Protein AF-A0A2N7TUF1-F1 (afdb_monomer_lite)

Sequence (129 aa):
MFGFEKRDKRKEKSETKQKRQRIFQDEEIVVNGVKYNSIREACDDYDIKPAVVYNRLSQNKKKPLNKQWTIETAITTPVMDRSVVVNGVKYRSANDAFKKIGKVSFTTYQGRRELGKRLEVCLGLEDDD

Secondary structure (DSSP, 8-state):
---------SS-SSSTTSTTSSSS----EEETTEEESSHHHHHHHTT--HHHHHHHHHGGGGS-GGGPPPHHHHHHS------EEETTEEESSHHHHHHHH--S-HHHHHHHHHTT--HHHHHTSS---

Foldseek 3Di:
DDDDDDDDDPPPDPPPVPVVPPDPPAPQDAAVNDTDSDLVRLCVVLVHDSVQLVVLQVCQVVDDPVPHDDSNNSSPPDDDQQWDADPNDIASHLVRCLVPQAPDDPVQLVVCVVVVHDSCVSSVVDDDD

Structure (mmCIF, N/CA/C/O backbone):
data_AF-A0A2N7TUF1-F1
#
_entry.id   AF-A0A2N7TUF1-F1
#
loop_
_atom_site.group_PDB
_atom_site.id
_atom_site.type_symbol
_atom_site.label_atom_id
_atom_site.label_alt_id
_atom_site.label_comp_id
_atom_site.label_asym_id
_atom_site.label_entity_id
_atom_site.label_seq_id
_atom_site.pdbx_PDB_ins_code
_atom_site.Cartn_x
_atom_site.Cartn_y
_atom_site.Cartn_z
_atom_site.occupancy
_atom_site.B_iso_or_equiv
_atom_site.auth_seq_id
_atom_site.auth_comp_id
_atom_site.auth_asym_id
_atom_site.auth_atom_id
_atom_site.pdbx_PDB_model_num
ATOM 1 N N . MET A 1 1 ? -13.880 -59.274 40.427 1.00 38.19 1 MET A N 1
ATOM 2 C CA . MET A 1 1 ? -13.498 -58.651 39.140 1.00 38.19 1 MET A CA 1
ATOM 3 C C . MET A 1 1 ? -14.263 -57.345 39.016 1.00 38.19 1 MET A C 1
ATOM 5 O O . MET A 1 1 ? -15.482 -57.381 38.944 1.00 38.19 1 MET A O 1
ATOM 9 N N . PHE A 1 2 ? -13.572 -56.209 39.120 1.00 36.66 2 PHE A N 1
ATOM 10 C CA . PHE A 1 2 ? -14.180 -54.876 39.135 1.00 36.66 2 PHE A CA 1
ATOM 11 C C . PHE A 1 2 ? -14.546 -54.433 37.711 1.00 36.66 2 PHE A C 1
ATOM 13 O O . PHE A 1 2 ? -13.664 -54.200 36.887 1.00 36.66 2 PHE A O 1
ATOM 20 N N . GLY A 1 3 ? -15.848 -54.335 37.431 1.00 37.41 3 GLY A N 1
ATOM 21 C CA . GLY A 1 3 ? -16.390 -53.743 36.210 1.00 37.41 3 GLY A CA 1
ATOM 22 C C . GLY A 1 3 ? -16.343 -52.218 36.289 1.00 37.41 3 GLY A C 1
ATOM 23 O O . GLY A 1 3 ? -16.964 -51.618 37.161 1.00 37.41 3 GLY A O 1
ATOM 24 N N . PHE A 1 4 ? -15.580 -51.590 35.395 1.00 39.69 4 PHE A N 1
ATOM 25 C CA . PHE A 1 4 ? -15.502 -50.135 35.283 1.00 39.69 4 PHE A CA 1
ATOM 26 C C . PHE A 1 4 ? -16.689 -49.606 34.468 1.00 39.69 4 PHE A C 1
ATOM 28 O O . PHE A 1 4 ? -16.676 -49.590 33.237 1.00 39.69 4 PHE A O 1
ATOM 35 N N . GLU A 1 5 ? -17.709 -49.153 35.187 1.00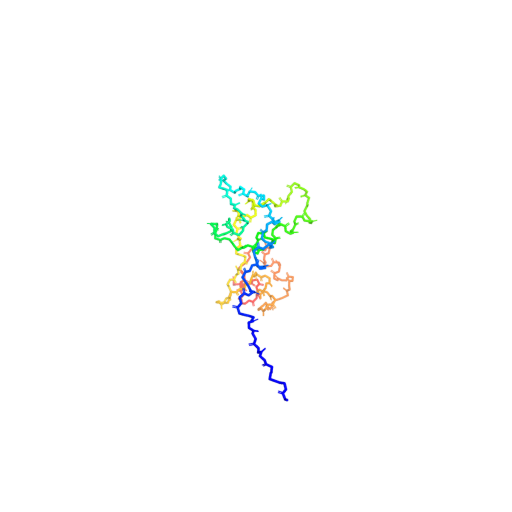 41.88 5 GLU A N 1
ATOM 36 C CA . GLU A 1 5 ? -18.807 -48.326 34.695 1.00 41.88 5 GLU A CA 1
ATOM 37 C C . GLU A 1 5 ? -18.257 -46.960 34.244 1.00 41.88 5 GLU A C 1
ATOM 39 O O . GLU A 1 5 ? -17.816 -46.148 35.059 1.00 41.88 5 GLU A O 1
ATOM 44 N N . LYS A 1 6 ? -18.230 -46.693 32.931 1.00 40.72 6 LYS A N 1
ATOM 45 C CA . LYS A 1 6 ? -17.881 -45.364 32.403 1.00 40.72 6 LYS A CA 1
ATOM 46 C C . LYS A 1 6 ? -19.148 -44.555 32.139 1.00 40.72 6 LYS A C 1
ATOM 48 O O . LYS A 1 6 ? -19.764 -44.688 31.086 1.00 40.72 6 LYS A O 1
ATOM 53 N N . ARG A 1 7 ? -19.489 -43.686 33.094 1.00 39.91 7 ARG A N 1
ATOM 54 C CA . ARG A 1 7 ? -20.425 -42.564 32.919 1.00 39.91 7 ARG A CA 1
ATOM 55 C C . ARG A 1 7 ? -19.772 -41.380 32.197 1.00 39.91 7 ARG A C 1
ATOM 57 O O . ARG A 1 7 ? -18.584 -41.107 32.364 1.00 39.91 7 ARG A O 1
ATOM 64 N N . ASP A 1 8 ? -20.614 -40.705 31.418 1.00 51.50 8 ASP A N 1
ATOM 65 C CA . ASP A 1 8 ? -20.707 -39.261 31.167 1.00 51.50 8 ASP A CA 1
ATOM 66 C C . ASP A 1 8 ? -19.446 -38.397 31.068 1.00 51.50 8 ASP A C 1
ATOM 68 O O . ASP A 1 8 ? -18.888 -38.013 32.087 1.00 51.50 8 ASP A O 1
ATOM 72 N N . LYS A 1 9 ? -19.132 -37.911 29.850 1.00 44.50 9 LYS A N 1
ATOM 73 C CA . LYS A 1 9 ? -18.484 -36.591 29.619 1.00 44.50 9 LYS A CA 1
ATOM 74 C C . LYS A 1 9 ? -18.894 -35.925 28.293 1.00 44.50 9 LYS A C 1
ATOM 76 O O . LYS A 1 9 ? -18.061 -35.377 27.572 1.00 44.50 9 LYS A O 1
ATOM 81 N N . ARG A 1 10 ? -20.180 -35.971 27.925 1.00 45.94 10 ARG A N 1
ATOM 82 C CA . ARG A 1 10 ? -20.679 -35.419 26.646 1.00 45.94 10 ARG A CA 1
ATOM 83 C C . ARG A 1 10 ? -21.533 -34.155 26.806 1.00 45.94 10 ARG A C 1
ATOM 85 O O . ARG A 1 10 ? -22.409 -33.939 25.988 1.00 45.94 10 ARG A O 1
ATOM 92 N N . LYS A 1 11 ? -21.314 -33.327 27.836 1.00 43.81 11 LYS A N 1
ATOM 93 C CA . LYS A 1 11 ? -22.094 -32.084 28.042 1.00 43.81 11 LYS A CA 1
ATOM 94 C C . LYS A 1 11 ? -21.323 -30.892 28.633 1.00 43.81 11 LYS A C 1
ATOM 96 O O . LYS A 1 11 ? -21.936 -29.903 28.994 1.00 43.81 11 LYS A O 1
ATOM 101 N N . GLU A 1 12 ? -19.991 -30.924 28.653 1.00 42.19 12 GLU A N 1
ATOM 102 C CA . GLU A 1 12 ? -19.170 -29.861 29.265 1.00 42.19 12 GLU A CA 1
ATOM 103 C C . GLU A 1 12 ? -18.182 -29.255 28.251 1.00 42.19 12 GLU A C 1
ATOM 105 O O . GLU A 1 12 ? -16.966 -29.302 28.411 1.00 42.19 12 GLU A O 1
ATOM 110 N N . LYS A 1 13 ? -18.691 -28.760 27.115 1.00 39.53 13 LYS A N 1
ATOM 111 C CA . LYS A 1 13 ? -17.869 -28.028 26.123 1.00 39.53 13 LYS A CA 1
ATOM 112 C C . LYS A 1 13 ? -18.479 -26.710 25.629 1.00 39.53 13 LYS A C 1
ATOM 114 O O . LYS A 1 13 ? -17.849 -26.036 24.818 1.00 39.53 13 LYS A O 1
ATOM 119 N N . SER A 1 14 ? -19.664 -26.312 26.097 1.00 45.88 14 SER A N 1
ATOM 120 C CA . SER A 1 14 ? -20.381 -25.139 25.563 1.00 45.88 14 SER A CA 1
ATOM 121 C C . SER A 1 14 ? -20.233 -23.850 26.380 1.00 45.88 14 SER A C 1
ATOM 123 O O . SER A 1 14 ? -20.379 -22.774 25.808 1.00 45.88 14 SER A O 1
ATOM 125 N N . GLU A 1 15 ? -19.897 -23.906 27.671 1.00 43.25 15 GLU A N 1
ATOM 126 C CA . GLU A 1 15 ? -19.952 -22.711 28.538 1.00 43.25 15 GLU A CA 1
ATOM 127 C C . GLU A 1 15 ? -18.624 -21.950 28.665 1.00 43.25 15 GLU A C 1
ATOM 129 O O . GLU A 1 15 ? -18.606 -20.732 28.848 1.00 43.25 15 GLU A O 1
ATOM 134 N N . THR A 1 16 ? -17.478 -22.604 28.469 1.00 41.28 16 THR A N 1
ATOM 135 C CA . THR A 1 16 ? -16.167 -21.952 28.657 1.00 41.28 16 THR A CA 1
ATOM 136 C C . THR A 1 16 ? -15.761 -21.034 27.497 1.00 41.28 16 THR A C 1
ATOM 138 O O . THR A 1 16 ? -14.792 -20.286 27.615 1.00 41.28 16 THR A O 1
ATOM 141 N N . LYS A 1 17 ? -16.493 -21.045 26.373 1.00 42.38 17 LYS A N 1
ATOM 142 C CA . LYS A 1 17 ? -16.160 -20.227 25.193 1.00 42.38 17 LYS A CA 1
ATOM 143 C C . LYS A 1 17 ? -16.738 -18.805 25.247 1.00 42.38 17 LYS A C 1
ATOM 145 O O . LYS A 1 17 ? -16.198 -17.919 24.594 1.00 42.38 17 LYS A O 1
ATOM 150 N N . GLN A 1 18 ? -17.775 -18.563 26.054 1.00 49.09 18 GLN A N 1
ATOM 151 C CA . GLN A 1 18 ? -18.452 -17.256 26.126 1.00 49.09 18 GLN A CA 1
ATOM 152 C C . GLN A 1 18 ? -17.755 -16.243 27.051 1.00 49.09 18 GLN A C 1
ATOM 154 O O . GLN A 1 18 ? -17.940 -15.038 26.903 1.00 49.09 18 GLN A O 1
ATOM 159 N N . LYS A 1 19 ? -16.902 -16.688 27.985 1.00 38.94 19 LYS A N 1
ATOM 160 C CA . LYS A 1 19 ? -16.370 -15.809 29.046 1.00 38.94 19 LYS A CA 1
ATOM 161 C C . LYS A 1 19 ? -15.126 -14.988 28.671 1.00 38.94 19 LYS A C 1
ATOM 163 O O . LYS A 1 19 ? -14.720 -14.129 29.444 1.00 38.94 19 LYS A O 1
ATOM 168 N N . ARG A 1 20 ? -14.537 -15.198 27.486 1.00 45.50 20 ARG A N 1
ATOM 169 C CA . ARG A 1 20 ? -13.406 -14.389 26.974 1.00 45.50 20 ARG A CA 1
ATOM 170 C C . ARG A 1 20 ? -13.823 -13.191 26.110 1.00 45.50 20 ARG A C 1
ATOM 172 O O . ARG A 1 20 ? -12.967 -12.388 25.766 1.00 45.50 20 ARG A O 1
ATOM 179 N N . GLN A 1 21 ? -15.106 -13.057 25.765 1.00 49.47 21 GLN A N 1
ATOM 180 C CA . GLN A 1 21 ? -15.579 -12.036 24.818 1.00 49.47 21 GLN A CA 1
ATOM 181 C C . GLN A 1 21 ? -15.872 -10.656 25.434 1.00 49.47 21 GLN A C 1
ATOM 183 O O . GLN A 1 21 ? -16.209 -9.743 24.697 1.00 49.47 21 GLN A O 1
ATOM 188 N N . ARG A 1 22 ? -15.743 -10.463 26.754 1.00 44.81 22 ARG A N 1
ATOM 189 C CA . ARG A 1 22 ? -16.263 -9.258 27.439 1.00 44.81 22 ARG A CA 1
ATOM 190 C C . ARG A 1 22 ? -15.217 -8.256 27.954 1.00 44.81 22 ARG A C 1
ATOM 192 O O . ARG A 1 22 ? -15.515 -7.530 28.893 1.00 44.81 22 ARG A O 1
ATOM 199 N N . ILE A 1 23 ? -14.001 -8.217 27.397 1.00 48.47 23 ILE A N 1
ATOM 200 C CA . ILE A 1 23 ? -12.952 -7.287 27.887 1.00 48.47 23 ILE A CA 1
ATOM 201 C C . ILE A 1 23 ? -12.456 -6.290 26.826 1.00 48.47 23 ILE A C 1
ATOM 203 O O . ILE A 1 23 ? -11.850 -5.289 27.182 1.00 48.47 23 ILE A O 1
ATOM 207 N N . PHE A 1 24 ? -12.790 -6.456 25.546 1.00 50.56 24 PHE A N 1
ATOM 208 C CA . PHE A 1 24 ? -12.617 -5.368 24.578 1.00 50.56 24 PHE A CA 1
ATOM 209 C C . PHE A 1 24 ? -13.939 -4.611 24.473 1.00 50.56 24 PHE A C 1
ATOM 211 O O . PHE A 1 24 ? -14.719 -4.851 23.559 1.00 50.56 24 PHE A O 1
ATOM 218 N N . GLN A 1 25 ? -14.232 -3.784 25.480 1.00 47.34 25 GLN A N 1
ATOM 219 C CA . GLN A 1 25 ? -15.259 -2.751 25.359 1.00 47.34 25 GLN A CA 1
ATOM 220 C C . GLN A 1 25 ? -14.825 -1.806 24.240 1.00 47.34 25 GLN A C 1
ATOM 222 O O . GLN A 1 25 ? -13.897 -1.025 24.412 1.00 47.34 25 GLN A O 1
ATOM 227 N N . ASP A 1 26 ? -15.408 -2.039 23.067 1.00 48.38 26 ASP A N 1
ATOM 228 C CA . ASP A 1 26 ? -16.067 -1.050 22.215 1.00 48.38 26 ASP A CA 1
ATOM 229 C C . ASP A 1 26 ? -15.706 0.410 22.547 1.00 48.38 26 ASP A C 1
ATOM 231 O O . ASP A 1 26 ? -16.464 1.145 23.175 1.00 48.38 26 ASP A O 1
ATOM 235 N N . GLU A 1 27 ? -14.522 0.851 22.122 1.00 58.16 27 GLU A N 1
ATOM 236 C CA . GLU A 1 27 ? -14.418 2.235 21.671 1.00 58.16 27 GLU A CA 1
ATOM 237 C C . GLU A 1 27 ? -15.316 2.299 20.438 1.00 58.16 27 GLU A C 1
ATOM 239 O O . GLU A 1 27 ? -14.912 1.825 19.378 1.00 58.16 27 GLU A O 1
ATOM 244 N N . GLU A 1 28 ? -16.553 2.782 20.609 1.00 69.38 28 GLU A N 1
ATOM 245 C CA . GLU A 1 28 ? -17.499 3.007 19.514 1.00 69.38 28 GLU A CA 1
ATOM 246 C C . GLU A 1 28 ? -16.757 3.737 18.386 1.00 69.38 28 GLU A C 1
ATOM 248 O O . GLU A 1 28 ? -16.332 4.889 18.533 1.00 69.38 28 GLU A O 1
ATOM 253 N N . ILE A 1 29 ? -16.553 3.059 17.257 1.00 75.94 29 ILE A N 1
ATOM 254 C CA . ILE A 1 29 ? -15.750 3.611 16.172 1.00 75.94 29 ILE A CA 1
ATOM 255 C C . ILE A 1 29 ? -16.683 4.394 15.274 1.00 75.94 29 ILE A C 1
ATOM 257 O O . ILE A 1 29 ? -17.503 3.820 14.561 1.00 75.94 29 ILE A O 1
ATOM 261 N N . VAL A 1 30 ? -16.537 5.712 15.286 1.00 80.25 30 VAL A N 1
ATOM 262 C CA . VAL A 1 30 ? -17.267 6.585 14.371 1.00 80.25 30 VAL A CA 1
ATOM 263 C C . VAL A 1 30 ? -16.420 6.805 13.121 1.00 80.25 30 VAL A C 1
ATOM 265 O O . VAL A 1 30 ? -15.288 7.279 13.212 1.00 80.25 30 VAL A O 1
ATOM 268 N N . VAL A 1 31 ? -16.960 6.451 11.954 1.00 81.00 31 VAL A N 1
ATOM 269 C CA . VAL A 1 31 ? -16.348 6.709 10.641 1.00 81.00 31 VAL A CA 1
ATOM 270 C C . VAL A 1 31 ? -17.382 7.434 9.783 1.00 81.00 31 VAL A C 1
ATOM 272 O O . VAL A 1 31 ? -18.416 6.852 9.455 1.00 81.00 31 VAL A O 1
ATOM 275 N N . ASN A 1 32 ? -17.139 8.705 9.441 1.00 81.75 32 ASN A N 1
ATOM 276 C CA . ASN A 1 32 ? -18.083 9.561 8.696 1.00 81.75 32 ASN A CA 1
ATOM 277 C C . ASN A 1 32 ? -19.500 9.626 9.310 1.00 81.75 32 ASN A C 1
ATOM 279 O O . ASN A 1 32 ? -20.500 9.666 8.596 1.00 81.75 32 ASN A O 1
ATOM 283 N N . GLY A 1 33 ? -19.609 9.605 10.640 1.00 80.81 33 GLY A N 1
ATOM 284 C CA . GLY A 1 33 ? -20.900 9.659 11.338 1.00 80.81 33 GLY A CA 1
ATOM 285 C C . GLY A 1 33 ? -21.650 8.325 11.430 1.00 80.81 33 GLY A C 1
ATOM 286 O O . GLY A 1 33 ? -22.696 8.272 12.074 1.00 80.81 33 GLY A O 1
ATOM 287 N N . VAL A 1 34 ? -21.109 7.242 10.863 1.00 84.12 34 VAL A N 1
ATOM 288 C CA . VAL A 1 34 ? -21.616 5.880 11.076 1.00 84.12 34 VAL A CA 1
ATOM 289 C C . VAL A 1 34 ? -20.853 5.247 12.236 1.00 84.12 34 VAL A C 1
ATOM 291 O O . VAL A 1 34 ? -19.624 5.319 12.292 1.00 84.12 34 VAL A O 1
ATOM 294 N N . LYS A 1 35 ? -21.591 4.659 13.179 1.00 84.44 35 LYS A N 1
ATOM 295 C CA . LYS A 1 35 ? -21.034 3.970 14.345 1.00 84.44 35 LYS A CA 1
ATOM 296 C C . LYS A 1 35 ? -20.837 2.493 14.035 1.00 84.44 35 LYS A C 1
ATOM 298 O O . LYS A 1 35 ? -21.775 1.835 13.596 1.00 84.44 35 LYS A O 1
ATOM 303 N N . TYR A 1 36 ? -19.649 1.989 14.332 1.00 83.50 36 TYR A N 1
ATOM 304 C CA . TYR A 1 36 ? -19.279 0.591 14.168 1.00 83.50 36 TYR A CA 1
ATOM 305 C C . TYR A 1 36 ? -18.811 0.010 15.496 1.00 83.50 36 TYR A C 1
ATOM 307 O O . TYR A 1 36 ? -18.029 0.637 16.213 1.00 83.50 36 TYR A O 1
ATOM 315 N N . ASN A 1 37 ? -19.219 -1.227 15.773 1.00 81.19 37 ASN A N 1
ATOM 316 C CA . ASN A 1 37 ? -18.829 -1.966 16.981 1.00 81.19 37 ASN A CA 1
ATOM 317 C C . ASN A 1 37 ? -17.372 -2.463 16.898 1.00 81.19 37 ASN A C 1
ATOM 319 O O . ASN A 1 37 ? -16.791 -3.014 17.831 1.00 81.19 37 ASN A O 1
ATOM 323 N N . SER A 1 38 ? -16.761 -2.403 15.712 1.00 82.44 38 SER A N 1
ATOM 324 C CA . SER A 1 38 ? -15.413 -2.917 15.485 1.00 82.44 38 SER A CA 1
ATOM 325 C C . SER A 1 38 ? -14.793 -2.364 14.214 1.00 82.44 38 SER A C 1
ATOM 327 O O . SER A 1 38 ? -15.472 -2.163 13.210 1.00 82.44 38 SER A O 1
ATOM 329 N N . ILE A 1 39 ? -13.455 -2.267 14.205 1.00 82.81 39 ILE A N 1
ATOM 330 C CA . ILE A 1 39 ? -12.683 -1.898 13.003 1.00 82.81 39 ILE A CA 1
ATOM 331 C C . ILE A 1 39 ? -13.048 -2.827 11.847 1.00 82.81 39 ILE A C 1
ATOM 333 O O . ILE A 1 39 ? -13.132 -2.394 10.708 1.00 82.81 39 ILE A O 1
ATOM 337 N N . ARG A 1 40 ? -13.266 -4.114 12.141 1.00 83.88 40 ARG A N 1
ATOM 338 C CA . ARG A 1 40 ? -13.611 -5.120 11.138 1.00 83.88 40 ARG A CA 1
ATOM 339 C C . ARG A 1 40 ? -14.969 -4.863 10.483 1.00 83.88 40 ARG A C 1
ATOM 341 O O . ARG A 1 40 ? -15.078 -5.102 9.292 1.00 83.88 40 ARG A O 1
ATOM 348 N N . GLU A 1 41 ? -15.951 -4.396 11.248 1.00 85.75 41 GLU A N 1
ATOM 349 C CA . GLU A 1 41 ? -17.287 -4.068 10.739 1.00 85.75 41 GLU A CA 1
ATOM 350 C C . GLU A 1 41 ? -17.205 -2.849 9.816 1.00 85.75 41 GLU A C 1
ATOM 352 O O . GLU A 1 41 ? -17.631 -2.911 8.671 1.00 85.75 41 GLU A O 1
ATOM 357 N N . ALA A 1 42 ? -16.493 -1.806 10.252 1.00 86.31 42 ALA A N 1
ATOM 358 C CA . ALA A 1 42 ? -16.202 -0.652 9.407 1.00 86.31 42 ALA A CA 1
ATOM 359 C C . ALA A 1 42 ? -15.370 -1.022 8.163 1.00 86.31 42 ALA A C 1
ATOM 361 O O . ALA A 1 42 ? -15.515 -0.432 7.102 1.00 86.31 42 ALA A O 1
ATOM 362 N N . CYS A 1 43 ? -14.475 -2.006 8.265 1.00 86.69 43 CYS A N 1
ATOM 363 C CA . CYS A 1 43 ? -13.711 -2.487 7.117 1.00 86.69 43 CYS A CA 1
ATOM 364 C C . CYS A 1 43 ? -14.588 -3.190 6.074 1.00 86.69 43 CYS A C 1
ATOM 366 O O . CYS A 1 43 ? -14.305 -3.069 4.887 1.00 86.69 43 CYS A O 1
ATOM 368 N N . ASP A 1 44 ? -15.599 -3.936 6.521 1.00 87.50 44 ASP A N 1
ATOM 369 C CA . ASP A 1 44 ? -16.534 -4.664 5.659 1.00 87.50 44 ASP A CA 1
ATOM 370 C C . ASP A 1 44 ? -17.407 -3.688 4.859 1.00 87.50 44 ASP A C 1
ATOM 372 O O . ASP A 1 44 ? -17.483 -3.796 3.639 1.00 87.50 44 ASP A O 1
ATOM 376 N N . ASP A 1 45 ? -17.941 -2.659 5.526 1.00 88.25 45 ASP A N 1
ATOM 377 C CA . ASP A 1 45 ? -18.782 -1.627 4.903 1.00 88.25 45 ASP A CA 1
ATOM 378 C C . ASP A 1 45 ? -18.027 -0.807 3.837 1.00 88.25 45 ASP A C 1
ATOM 380 O O . ASP A 1 45 ? -18.537 -0.533 2.753 1.00 88.25 45 ASP A O 1
ATOM 384 N N . TYR A 1 46 ? -16.757 -0.486 4.105 1.00 85.19 46 TYR A N 1
ATOM 385 C CA . TYR A 1 46 ? -15.899 0.283 3.196 1.00 85.19 46 TYR A CA 1
ATOM 386 C C . TYR A 1 46 ? -15.095 -0.589 2.204 1.00 85.19 46 TYR A C 1
ATOM 388 O O . TYR A 1 46 ? -14.189 -0.071 1.545 1.00 85.19 46 TYR A O 1
ATOM 396 N N . ASP A 1 47 ? -15.371 -1.899 2.116 1.00 85.56 47 ASP A N 1
ATOM 397 C CA . ASP A 1 47 ? -14.648 -2.890 1.290 1.00 85.56 47 ASP A CA 1
ATOM 398 C C . ASP A 1 47 ? -13.107 -2.791 1.414 1.00 85.56 47 ASP A C 1
ATOM 400 O O . ASP A 1 47 ? -12.336 -2.934 0.460 1.00 85.56 47 ASP A O 1
ATOM 404 N N . ILE A 1 48 ? -12.608 -2.515 2.623 1.00 85.75 48 ILE A N 1
ATOM 405 C CA . ILE A 1 48 ? -11.175 -2.387 2.897 1.00 85.75 48 ILE A CA 1
ATOM 406 C C . ILE A 1 48 ? -10.670 -3.570 3.713 1.00 85.75 48 ILE A C 1
ATOM 408 O O . ILE A 1 48 ? -11.266 -4.037 4.676 1.00 85.75 48 ILE A O 1
ATOM 412 N N . LYS A 1 49 ? -9.482 -4.069 3.367 1.00 87.19 49 LYS A N 1
ATOM 413 C CA . LYS A 1 49 ? -8.874 -5.164 4.129 1.00 87.19 49 LYS A CA 1
ATOM 414 C C . LYS A 1 49 ? -8.454 -4.666 5.518 1.00 87.19 49 LYS A C 1
ATOM 416 O O . LYS A 1 49 ? -7.643 -3.738 5.592 1.00 87.19 49 LYS A O 1
ATOM 421 N N . PRO A 1 50 ? -8.828 -5.353 6.614 1.00 85.88 50 PRO A N 1
ATOM 422 C CA . PRO A 1 50 ? -8.456 -4.942 7.970 1.00 85.88 50 PRO A CA 1
ATOM 423 C C . PRO A 1 50 ? -6.936 -4.884 8.164 1.00 85.88 50 PRO A C 1
ATOM 425 O O . PRO A 1 50 ? -6.422 -4.022 8.872 1.00 85.88 50 PRO A O 1
ATOM 428 N N . ALA A 1 51 ? -6.186 -5.743 7.464 1.00 86.81 51 ALA A N 1
ATOM 429 C CA . ALA A 1 51 ? -4.724 -5.714 7.457 1.00 86.81 51 ALA A CA 1
ATOM 430 C C . ALA A 1 51 ? -4.146 -4.354 7.017 1.00 86.81 51 ALA A C 1
ATOM 432 O O . ALA A 1 51 ? -3.107 -3.937 7.527 1.00 86.81 51 ALA A O 1
ATOM 433 N N . VAL A 1 52 ? -4.81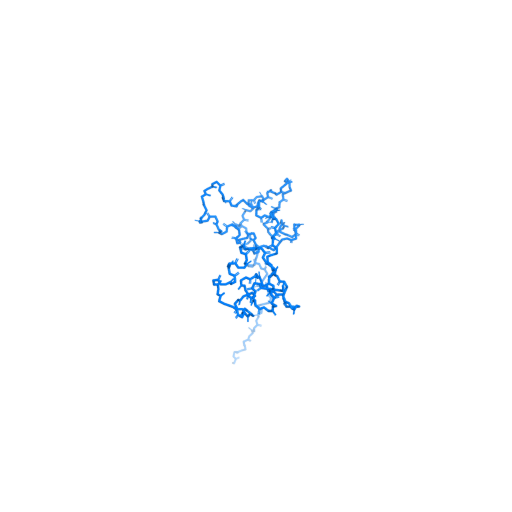2 -3.646 6.098 1.00 86.38 52 VAL A N 1
ATOM 434 C CA . VAL A 1 52 ? -4.390 -2.310 5.655 1.00 86.38 52 VAL A CA 1
ATOM 435 C C . VAL A 1 52 ? -4.564 -1.300 6.783 1.00 86.38 52 VAL A C 1
ATOM 437 O O . VAL A 1 52 ? -3.632 -0.548 7.068 1.00 86.38 52 VAL A O 1
ATOM 440 N N . VAL A 1 53 ? -5.717 -1.322 7.454 1.00 87.38 53 VAL A N 1
ATOM 441 C CA . VAL A 1 53 ? -6.034 -0.420 8.569 1.00 87.38 53 VAL A CA 1
ATOM 442 C C . VAL A 1 53 ? -5.063 -0.640 9.730 1.00 87.38 53 VAL A C 1
ATOM 444 O O . VAL A 1 53 ? -4.418 0.306 10.180 1.00 87.38 53 VAL A O 1
ATOM 447 N N . TYR A 1 54 ? -4.839 -1.891 10.144 1.00 87.00 54 TYR A N 1
ATOM 448 C CA . TYR A 1 54 ? -3.862 -2.205 11.192 1.00 87.00 54 TYR A CA 1
ATOM 449 C C . TYR A 1 54 ? -2.433 -1.799 10.811 1.00 87.00 54 TYR A C 1
ATOM 451 O O . TYR A 1 54 ? -1.696 -1.286 11.651 1.00 87.00 54 TYR A O 1
ATOM 459 N N . ASN A 1 55 ? -2.029 -1.977 9.548 1.00 87.25 55 ASN A N 1
ATOM 460 C CA . ASN A 1 55 ? -0.713 -1.536 9.083 1.00 87.25 55 ASN A CA 1
ATOM 461 C C . ASN A 1 55 ? -0.577 -0.003 9.111 1.00 87.25 55 ASN A C 1
ATOM 463 O O . ASN A 1 55 ? 0.487 0.509 9.459 1.00 87.25 55 ASN A O 1
ATOM 467 N N . ARG A 1 56 ? -1.644 0.739 8.785 1.00 88.31 56 ARG A N 1
ATOM 468 C CA . ARG A 1 56 ? -1.688 2.205 8.911 1.00 88.31 56 ARG A CA 1
ATOM 469 C C . ARG A 1 56 ? -1.536 2.625 10.375 1.00 88.31 56 ARG A C 1
ATOM 471 O O . ARG A 1 56 ? -0.613 3.373 10.684 1.00 88.31 56 ARG A O 1
ATOM 478 N N . LEU A 1 57 ? -2.336 2.061 11.280 1.00 87.06 57 LEU A N 1
ATOM 479 C CA . LEU A 1 57 ? -2.274 2.358 12.718 1.00 87.06 57 LEU A CA 1
ATOM 480 C C . LEU A 1 57 ? -0.917 1.988 13.343 1.00 87.06 57 LEU A C 1
ATOM 482 O O . LEU A 1 57 ? -0.364 2.749 14.132 1.00 87.06 57 LEU A O 1
ATOM 486 N N . SER A 1 58 ? -0.317 0.862 12.944 1.00 86.62 58 SER A N 1
ATOM 487 C CA . SER A 1 58 ? 1.006 0.432 13.425 1.00 86.62 58 SER A CA 1
ATOM 488 C C . SER A 1 58 ? 2.123 1.428 13.076 1.00 86.62 58 SER A C 1
ATOM 490 O O . SER A 1 58 ? 3.081 1.597 13.837 1.00 86.62 58 SER A O 1
ATOM 492 N N . GLN A 1 59 ? 1.991 2.157 11.961 1.00 83.81 59 GLN A N 1
ATOM 493 C CA . GLN A 1 59 ? 2.954 3.192 11.570 1.00 83.81 59 GLN A CA 1
ATOM 494 C C . GLN A 1 59 ? 2.923 4.433 12.472 1.00 83.81 59 GLN A C 1
ATOM 496 O O . GLN A 1 59 ? 3.884 5.202 12.436 1.00 83.81 59 GLN A O 1
ATOM 501 N N . ASN A 1 60 ? 1.898 4.620 13.313 1.00 87.12 60 ASN A N 1
ATOM 502 C CA . ASN A 1 60 ? 1.804 5.774 14.217 1.00 87.12 60 ASN A CA 1
ATOM 503 C C . ASN A 1 60 ? 3.006 5.884 15.157 1.00 87.12 60 ASN A C 1
ATOM 505 O O . ASN A 1 60 ? 3.455 6.991 15.432 1.00 87.12 60 ASN A O 1
ATOM 509 N N . LYS A 1 61 ? 3.601 4.751 15.556 1.00 83.94 61 LYS A N 1
ATOM 510 C CA . LYS A 1 61 ? 4.802 4.712 16.410 1.00 83.94 61 LYS A CA 1
ATOM 511 C C . LYS A 1 61 ? 6.010 5.444 15.815 1.00 83.94 61 LYS A C 1
ATOM 513 O O . LYS A 1 61 ? 6.905 5.834 16.551 1.00 83.94 61 LYS A O 1
ATOM 518 N N . LYS A 1 62 ? 6.063 5.580 14.487 1.00 82.44 62 LYS A N 1
ATOM 519 C CA . LYS A 1 62 ? 7.179 6.195 13.750 1.00 82.44 62 LYS A CA 1
ATOM 520 C C . LYS A 1 62 ? 6.841 7.590 13.220 1.00 82.44 62 LYS A C 1
ATOM 522 O O . LYS A 1 62 ? 7.678 8.198 12.558 1.00 82.44 62 LYS A O 1
ATOM 527 N N . LYS A 1 63 ? 5.614 8.073 13.442 1.00 82.31 63 LYS A N 1
ATOM 528 C CA . LYS A 1 63 ? 5.131 9.350 12.913 1.00 82.31 63 LYS A CA 1
ATOM 529 C C . LYS A 1 63 ? 4.989 10.389 14.026 1.00 82.31 63 LYS A C 1
ATOM 531 O O . LYS A 1 63 ? 4.609 10.030 15.141 1.00 82.31 63 LYS A O 1
ATOM 536 N N . PRO A 1 64 ? 5.246 11.673 13.724 1.00 83.38 64 PRO A N 1
ATOM 537 C CA . PRO A 1 64 ? 4.927 12.749 14.652 1.00 83.38 64 PRO A CA 1
ATOM 538 C C . PRO A 1 64 ? 3.412 12.786 14.904 1.00 83.38 64 PRO A C 1
ATOM 540 O O . PRO A 1 64 ? 2.630 12.389 14.037 1.00 83.38 64 PRO A O 1
ATOM 543 N N . LEU A 1 65 ? 3.008 13.248 16.092 1.00 80.38 65 LEU A N 1
ATOM 544 C CA . LEU A 1 65 ? 1.623 13.181 16.587 1.00 80.38 65 LEU A CA 1
ATOM 545 C C . LEU A 1 65 ? 0.609 13.795 15.603 1.00 80.38 65 LEU A C 1
ATOM 547 O O . LEU A 1 65 ? -0.454 13.234 15.370 1.00 80.38 65 LEU A O 1
ATOM 551 N N . ASN A 1 66 ? 0.993 14.881 14.931 1.00 84.12 66 ASN A N 1
ATOM 552 C CA . ASN A 1 66 ? 0.192 15.577 13.919 1.00 84.12 66 ASN A CA 1
ATOM 553 C C . ASN A 1 66 ? 0.008 14.823 12.585 1.00 84.12 66 ASN A C 1
ATOM 555 O O . ASN A 1 66 ? -0.708 15.303 11.712 1.00 84.12 66 ASN A O 1
ATOM 559 N N . LYS A 1 67 ? 0.677 13.682 12.382 1.00 81.94 67 LYS A N 1
ATOM 560 C CA . LYS A 1 67 ? 0.578 12.850 11.166 1.00 81.94 67 LYS A CA 1
ATOM 561 C C . LYS A 1 67 ? 0.164 11.406 11.457 1.00 81.94 67 LYS A C 1
ATOM 563 O O . LYS A 1 67 ? 0.314 10.541 10.585 1.00 81.94 67 LYS A O 1
ATOM 568 N N . GLN A 1 68 ? -0.283 11.119 12.674 1.00 86.56 68 GLN A N 1
ATOM 569 C CA . GLN A 1 68 ? -0.778 9.797 13.029 1.00 86.56 68 GLN A CA 1
ATOM 570 C C . GLN A 1 68 ? -2.102 9.504 12.317 1.00 86.56 68 GLN A C 1
ATOM 572 O O . GLN A 1 68 ? -2.898 10.393 12.035 1.00 86.56 68 GLN A O 1
ATOM 577 N N . TRP A 1 69 ? -2.304 8.234 11.995 1.00 85.81 69 TRP A N 1
ATOM 578 C CA . TRP A 1 69 ? -3.541 7.713 11.443 1.00 85.81 69 TRP A CA 1
ATOM 579 C C . TRP A 1 69 ? -4.581 7.579 12.548 1.00 85.81 69 TRP A C 1
ATOM 581 O O . TRP A 1 69 ? -4.327 6.923 13.560 1.00 85.81 69 TRP A O 1
ATOM 591 N N . THR A 1 70 ? -5.755 8.151 12.325 1.00 87.38 70 THR A N 1
ATOM 592 C CA . THR A 1 70 ? -6.965 7.817 13.082 1.00 87.38 70 THR A CA 1
ATOM 593 C C . THR A 1 70 ? -7.643 6.612 12.440 1.00 87.38 70 THR A C 1
ATOM 595 O O . THR A 1 70 ? -7.370 6.288 11.283 1.00 87.38 70 THR A O 1
ATOM 598 N N . ILE A 1 71 ? -8.523 5.929 13.173 1.00 84.50 71 ILE A N 1
ATOM 599 C CA . ILE A 1 71 ? -9.257 4.778 12.628 1.00 84.50 71 ILE A CA 1
ATOM 600 C C . ILE A 1 71 ? -10.088 5.208 11.412 1.00 84.50 71 ILE A C 1
ATOM 602 O O . ILE A 1 71 ? -10.014 4.563 10.371 1.00 84.50 71 ILE A O 1
ATOM 606 N N . GLU A 1 72 ? -10.773 6.349 11.509 1.00 86.19 72 GLU A N 1
ATOM 607 C CA . GLU A 1 72 ? -11.540 6.932 10.407 1.00 86.19 72 GLU A CA 1
ATOM 608 C C . GLU A 1 72 ? -10.673 7.171 9.165 1.00 86.19 72 GLU A C 1
ATOM 610 O O . GLU A 1 72 ? -10.931 6.585 8.117 1.00 86.19 72 GLU A O 1
ATOM 615 N N . THR A 1 73 ? -9.598 7.962 9.278 1.00 87.00 73 THR A N 1
ATOM 616 C CA . THR A 1 73 ? -8.715 8.259 8.131 1.00 87.00 73 THR A CA 1
ATOM 617 C C . THR A 1 73 ? -8.053 7.004 7.573 1.00 87.00 73 THR A C 1
ATOM 619 O O . THR A 1 73 ? -7.834 6.888 6.364 1.00 87.00 73 THR A O 1
ATOM 622 N N . ALA A 1 74 ? -7.746 6.032 8.433 1.00 87.62 74 ALA A N 1
ATOM 623 C CA . ALA A 1 74 ? -7.182 4.757 8.028 1.00 87.62 74 ALA A CA 1
ATOM 624 C C . ALA A 1 74 ? -8.172 3.861 7.277 1.00 87.62 74 ALA A C 1
ATOM 626 O O . ALA A 1 74 ? -7.704 2.958 6.588 1.00 87.62 74 ALA A O 1
ATOM 627 N N . ILE A 1 75 ? -9.479 4.087 7.376 1.00 86.62 75 ILE A N 1
ATOM 628 C CA . ILE A 1 75 ? -10.506 3.350 6.628 1.00 86.62 75 ILE A CA 1
ATOM 629 C C . ILE A 1 75 ? -10.871 4.115 5.355 1.00 86.62 75 ILE A C 1
ATOM 631 O O . ILE A 1 75 ? -10.830 3.545 4.270 1.00 86.62 75 ILE A O 1
ATOM 635 N N . THR A 1 76 ? -11.113 5.422 5.464 1.00 87.38 76 THR A N 1
ATOM 636 C CA . THR A 1 76 ? -11.575 6.263 4.348 1.00 87.38 76 THR A CA 1
ATOM 637 C C . THR A 1 76 ? -10.506 6.530 3.293 1.00 87.38 76 THR A C 1
ATOM 639 O O . THR A 1 76 ? -10.828 6.794 2.136 1.00 87.38 76 THR A O 1
ATOM 642 N N . THR A 1 77 ? -9.218 6.450 3.646 1.00 86.75 77 THR A N 1
ATOM 643 C CA . THR A 1 77 ? -8.149 6.677 2.665 1.00 86.75 77 THR A CA 1
ATOM 644 C C . THR A 1 77 ? -8.086 5.520 1.658 1.00 86.75 77 THR A C 1
ATOM 646 O O . THR A 1 77 ? -7.809 4.381 2.060 1.00 86.75 77 THR A O 1
ATOM 649 N N . PRO A 1 78 ? -8.202 5.774 0.343 1.00 80.94 78 PRO A N 1
ATOM 650 C CA . PRO A 1 78 ? -8.153 4.718 -0.660 1.00 80.94 78 PRO A CA 1
ATOM 651 C C . PRO A 1 78 ? -6.793 4.015 -0.672 1.00 80.94 78 PRO A C 1
ATOM 653 O O . PRO A 1 78 ? -5.733 4.611 -0.440 1.00 80.94 78 PRO A O 1
ATOM 656 N N . VAL A 1 79 ? -6.805 2.708 -0.922 1.00 79.88 79 VAL A N 1
ATOM 657 C CA . VAL A 1 79 ? -5.575 1.935 -1.105 1.00 79.88 79 VAL A CA 1
ATOM 658 C C . VAL A 1 79 ? -5.106 2.134 -2.537 1.00 79.88 79 VAL A C 1
ATOM 660 O O . VAL A 1 79 ? -5.688 1.591 -3.468 1.00 79.88 79 VAL A O 1
ATOM 663 N N . MET A 1 80 ? -4.045 2.916 -2.721 1.00 76.56 80 MET A N 1
ATOM 664 C CA . MET A 1 80 ? -3.445 3.079 -4.042 1.00 76.56 80 MET A CA 1
ATOM 665 C C . MET A 1 80 ? -2.786 1.764 -4.466 1.00 76.56 80 MET A C 1
ATOM 667 O O . MET A 1 80 ? -1.792 1.340 -3.861 1.00 76.56 80 MET A O 1
ATOM 671 N N . ASP A 1 81 ? -3.321 1.129 -5.510 1.00 79.56 81 ASP A N 1
ATOM 672 C CA . ASP A 1 81 ? -2.650 0.009 -6.158 1.00 79.56 81 ASP A CA 1
ATOM 673 C C . ASP A 1 81 ? -1.445 0.559 -6.928 1.00 79.56 81 ASP A C 1
ATOM 675 O O . ASP A 1 81 ? -1.571 1.157 -7.989 1.00 79.56 81 ASP A O 1
ATOM 679 N N . ARG A 1 82 ? -0.252 0.404 -6.350 1.00 80.75 82 ARG A N 1
ATOM 680 C CA . ARG A 1 82 ? 1.023 0.784 -6.990 1.00 80.75 82 ARG A CA 1
ATOM 681 C C . ARG A 1 82 ? 1.585 -0.329 -7.869 1.00 80.75 82 ARG A C 1
ATOM 683 O O . ARG A 1 82 ? 2.758 -0.281 -8.250 1.00 80.75 82 ARG A O 1
ATOM 690 N N . SER A 1 83 ? 0.776 -1.354 -8.114 1.00 87.75 83 SER A N 1
ATOM 691 C CA . SER A 1 83 ? 1.145 -2.444 -8.990 1.00 87.75 83 SER A CA 1
ATOM 692 C C . SER A 1 83 ? 1.323 -1.935 -10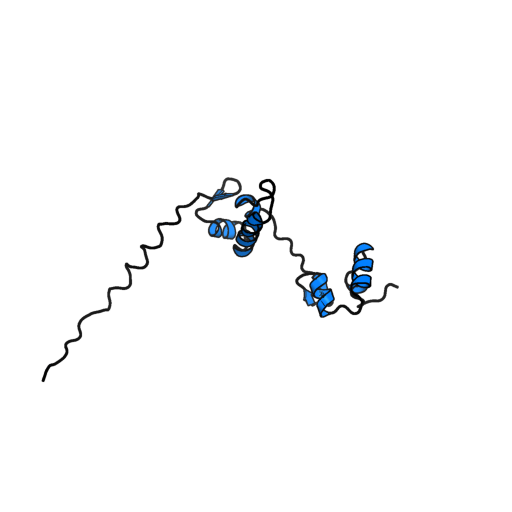.419 1.00 87.75 83 SER A C 1
ATOM 694 O O . SER A 1 83 ? 0.760 -0.920 -10.823 1.00 87.75 83 SER A O 1
ATOM 696 N N . VAL A 1 84 ? 2.167 -2.622 -11.175 1.00 88.94 84 VAL A N 1
ATOM 697 C CA . VAL A 1 84 ? 2.441 -2.294 -12.574 1.00 88.94 84 VAL A CA 1
ATOM 698 C C . VAL A 1 84 ? 2.362 -3.568 -13.389 1.00 88.94 84 VAL A C 1
ATOM 700 O O . VAL A 1 84 ? 2.772 -4.629 -12.915 1.00 88.94 84 VAL A O 1
ATOM 703 N N . VAL A 1 85 ? 1.841 -3.474 -14.605 1.00 90.75 85 VAL A N 1
ATOM 704 C CA . VAL A 1 85 ? 1.826 -4.593 -15.547 1.00 90.75 85 VAL A CA 1
ATOM 705 C C . VAL A 1 85 ? 2.894 -4.324 -16.595 1.00 90.75 85 VAL A C 1
ATOM 707 O O . VAL A 1 85 ? 2.903 -3.257 -17.198 1.00 90.75 85 VAL A O 1
ATOM 710 N N . VAL A 1 86 ? 3.812 -5.272 -16.774 1.00 88.12 86 VAL A N 1
ATOM 711 C CA . VAL A 1 86 ? 4.869 -5.201 -17.793 1.00 88.12 86 VAL A CA 1
ATOM 712 C C . VAL A 1 86 ? 4.884 -6.532 -18.529 1.00 88.12 86 VAL A C 1
ATOM 714 O O . VAL A 1 86 ? 4.992 -7.574 -17.879 1.00 88.12 86 VAL A O 1
ATOM 717 N N . ASN A 1 87 ? 4.741 -6.510 -19.859 1.00 86.00 87 ASN A N 1
ATOM 718 C CA . ASN A 1 87 ? 4.651 -7.715 -20.699 1.00 86.00 87 ASN A CA 1
ATOM 719 C C . ASN A 1 87 ? 3.605 -8.739 -20.209 1.00 86.00 87 ASN A C 1
ATOM 721 O O . ASN A 1 87 ? 3.870 -9.935 -20.134 1.00 86.00 87 ASN A O 1
ATOM 725 N N . GLY A 1 88 ? 2.424 -8.270 -19.791 1.00 87.00 88 GLY A N 1
ATOM 726 C CA . GLY A 1 88 ? 1.340 -9.135 -19.302 1.00 87.00 88 GLY A CA 1
ATOM 727 C C . GLY A 1 88 ? 1.535 -9.709 -17.890 1.00 87.00 88 GLY A C 1
ATOM 728 O O . GLY A 1 88 ? 0.634 -10.365 -17.373 1.00 87.00 88 GLY A O 1
ATOM 729 N N . VAL A 1 89 ? 2.660 -9.431 -17.221 1.00 89.06 89 VAL A N 1
ATOM 730 C CA . VAL A 1 89 ? 2.918 -9.870 -15.839 1.00 89.06 89 VAL A CA 1
ATOM 731 C C . VAL A 1 89 ? 2.656 -8.722 -14.862 1.00 89.06 89 VAL A C 1
ATOM 733 O O . VAL A 1 89 ? 3.205 -7.629 -15.012 1.00 89.06 89 VAL A O 1
ATOM 736 N N . LYS A 1 90 ? 1.832 -8.970 -13.833 1.00 91.88 90 LYS A N 1
ATOM 737 C CA . LYS A 1 90 ? 1.533 -8.003 -12.763 1.00 91.88 90 LYS A CA 1
ATOM 738 C C . LYS A 1 90 ? 2.599 -8.055 -11.663 1.00 91.88 90 LYS A C 1
ATOM 740 O O . LYS A 1 90 ? 2.769 -9.070 -10.990 1.00 91.88 90 LYS A O 1
ATOM 745 N N . TYR A 1 91 ? 3.273 -6.934 -11.431 1.00 92.56 91 TYR A N 1
ATOM 746 C CA . TYR A 1 91 ? 4.270 -6.745 -10.378 1.00 92.56 91 TYR A CA 1
ATOM 747 C C . TYR A 1 91 ? 3.726 -5.855 -9.266 1.00 92.56 91 TYR A C 1
ATOM 749 O O . TYR A 1 91 ? 2.956 -4.932 -9.518 1.00 92.56 91 TYR A O 1
ATOM 757 N N . ARG A 1 92 ? 4.176 -6.072 -8.022 1.00 87.94 92 ARG A N 1
ATOM 758 C CA . ARG A 1 92 ? 3.727 -5.268 -6.865 1.00 87.94 92 ARG A CA 1
ATOM 759 C C . ARG A 1 92 ? 4.152 -3.795 -6.940 1.00 87.94 92 ARG A C 1
ATOM 761 O O . ARG A 1 92 ? 3.595 -2.967 -6.228 1.00 87.94 92 ARG A O 1
ATOM 768 N N . SER A 1 93 ? 5.183 -3.490 -7.729 1.00 91.19 93 SER A N 1
ATOM 769 C CA . SER A 1 93 ? 5.673 -2.135 -7.989 1.00 91.19 93 SER A CA 1
ATOM 770 C C . SER A 1 93 ? 6.653 -2.111 -9.163 1.00 91.19 93 SER A C 1
ATOM 772 O O . SER A 1 93 ? 7.240 -3.135 -9.508 1.00 91.19 93 SER A O 1
ATOM 774 N N . ALA A 1 94 ? 6.901 -0.924 -9.723 1.00 89.75 94 ALA A N 1
ATOM 775 C CA . ALA A 1 94 ? 7.929 -0.710 -10.750 1.00 89.75 94 ALA A CA 1
ATOM 776 C C . ALA A 1 94 ? 9.323 -1.208 -10.326 1.00 89.75 94 ALA A C 1
ATOM 778 O O . ALA A 1 94 ? 10.031 -1.823 -11.115 1.00 89.75 94 ALA A O 1
ATOM 779 N N . ASN A 1 95 ? 9.693 -1.020 -9.055 1.00 91.19 95 ASN A N 1
ATOM 780 C CA . ASN A 1 95 ? 10.967 -1.518 -8.533 1.00 91.19 95 ASN A CA 1
ATOM 781 C C . ASN A 1 95 ? 10.998 -3.054 -8.412 1.00 91.19 95 ASN A C 1
ATOM 783 O O . ASN A 1 95 ? 12.055 -3.663 -8.515 1.00 91.19 95 ASN A O 1
ATOM 787 N N . ASP A 1 96 ? 9.848 -3.691 -8.174 1.00 92.94 96 ASP A N 1
ATOM 788 C CA . ASP A 1 96 ? 9.744 -5.154 -8.179 1.00 92.94 96 ASP A CA 1
ATOM 789 C C . ASP A 1 96 ? 9.917 -5.723 -9.589 1.00 92.94 96 ASP A C 1
ATOM 791 O O . ASP A 1 96 ? 10.629 -6.710 -9.756 1.00 92.94 96 ASP A O 1
ATOM 795 N N . ALA A 1 97 ? 9.335 -5.058 -10.593 1.00 92.19 97 ALA A N 1
ATOM 796 C CA . ALA A 1 97 ? 9.575 -5.375 -11.997 1.00 92.19 97 ALA A CA 1
ATOM 797 C C . ALA A 1 97 ? 11.065 -5.218 -12.340 1.00 92.19 97 ALA A C 1
ATOM 799 O O . ALA A 1 97 ? 11.671 -6.155 -12.844 1.00 92.19 97 ALA A O 1
ATOM 800 N N . PHE A 1 98 ? 11.697 -4.101 -11.960 1.00 93.06 98 PHE A N 1
ATOM 801 C CA . PHE A 1 98 ? 13.136 -3.892 -12.168 1.00 93.06 98 PHE A CA 1
ATOM 802 C C . PHE A 1 98 ? 13.994 -5.013 -11.580 1.00 93.06 98 PHE A C 1
ATOM 804 O O . PHE A 1 98 ? 14.843 -5.564 -12.271 1.00 93.06 98 PHE A O 1
ATOM 811 N N . LYS A 1 99 ? 13.732 -5.421 -10.336 1.00 92.38 99 LYS A N 1
ATOM 812 C CA . LYS A 1 99 ? 14.488 -6.507 -9.694 1.00 92.38 99 LYS A CA 1
ATOM 813 C C . LYS A 1 99 ? 14.335 -7.865 -10.379 1.00 92.38 99 LYS A C 1
ATOM 815 O O . LYS A 1 99 ? 15.212 -8.704 -10.217 1.00 92.38 99 LYS A O 1
ATOM 820 N N . LYS A 1 100 ? 13.215 -8.107 -11.064 1.00 92.56 100 LYS A N 1
ATOM 821 C CA . LYS A 1 100 ? 12.900 -9.407 -11.676 1.00 92.56 100 LYS A CA 1
ATOM 822 C C . LYS A 1 100 ? 13.266 -9.484 -13.153 1.00 92.56 100 LYS A C 1
ATOM 824 O O . LYS A 1 100 ? 13.743 -10.522 -13.589 1.00 92.56 100 LYS A O 1
ATOM 829 N N . ILE A 1 101 ? 13.001 -8.422 -13.909 1.00 91.69 101 ILE A N 1
ATOM 830 C CA . ILE A 1 101 ? 13.111 -8.403 -15.375 1.00 91.69 101 ILE A CA 1
ATOM 831 C C . ILE A 1 101 ? 13.953 -7.240 -15.911 1.00 91.69 101 ILE A C 1
ATOM 833 O O . ILE A 1 101 ? 14.073 -7.092 -17.124 1.00 91.69 101 ILE A O 1
ATOM 837 N N . GLY A 1 102 ? 14.514 -6.393 -15.044 1.00 90.25 102 GLY A N 1
ATOM 838 C CA . GLY A 1 102 ? 15.360 -5.280 -15.464 1.00 90.25 102 GLY A CA 1
ATOM 839 C C . GLY A 1 102 ? 16.647 -5.770 -16.125 1.00 90.25 102 GLY A C 1
ATOM 840 O O . GLY A 1 102 ? 17.348 -6.619 -15.579 1.00 90.25 102 GLY A O 1
ATOM 841 N N . LYS A 1 103 ? 16.963 -5.211 -17.296 1.00 91.88 103 LYS A N 1
ATOM 842 C CA . LYS A 1 103 ? 18.176 -5.516 -18.072 1.00 91.88 103 LYS A CA 1
ATOM 843 C C . LYS A 1 103 ? 19.243 -4.422 -17.996 1.00 91.88 103 LYS A C 1
ATOM 845 O O . LYS A 1 103 ? 20.327 -4.582 -18.544 1.00 91.88 103 LYS A O 1
ATOM 850 N N . VAL A 1 104 ? 18.946 -3.311 -17.324 1.00 91.50 104 VAL A N 1
ATOM 851 C CA . VAL A 1 104 ? 19.871 -2.185 -17.145 1.00 91.50 104 VAL A CA 1
ATOM 852 C C . VAL A 1 104 ? 20.333 -2.042 -15.704 1.00 91.50 104 VAL A C 1
ATOM 854 O O . VAL A 1 104 ? 19.749 -2.602 -14.778 1.00 91.50 104 VAL A O 1
ATOM 857 N N . SER A 1 105 ? 21.378 -1.237 -15.506 1.00 92.75 105 SER A N 1
ATOM 858 C CA . SER A 1 105 ? 21.813 -0.849 -14.168 1.00 92.75 105 SER A CA 1
ATOM 859 C C . SER A 1 105 ? 20.719 -0.066 -13.431 1.00 92.75 105 SER A C 1
ATOM 861 O O . SER A 1 105 ? 19.906 0.633 -14.0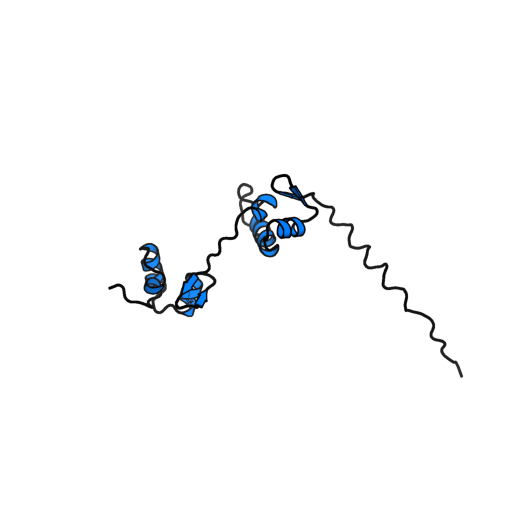44 1.00 92.75 105 SER A O 1
ATOM 863 N N . PHE A 1 106 ? 20.724 -0.137 -12.098 1.00 91.19 106 PHE A N 1
ATOM 864 C CA . PHE A 1 106 ? 19.777 0.614 -11.269 1.00 9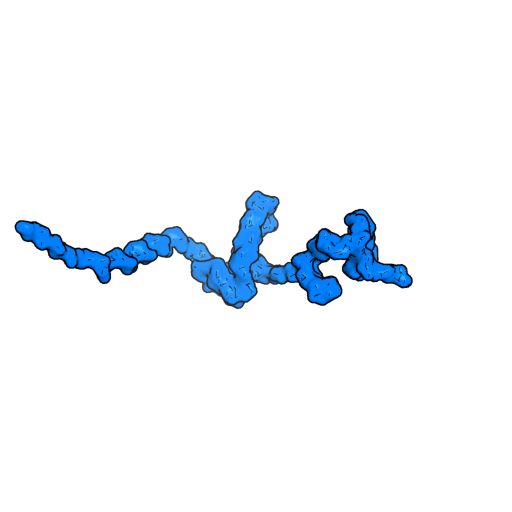1.19 106 PHE A CA 1
ATOM 865 C C . PHE A 1 106 ? 19.873 2.125 -11.517 1.00 91.19 106 PHE A C 1
ATOM 867 O O . PHE A 1 106 ? 18.847 2.791 -11.622 1.00 91.19 106 PHE A O 1
ATOM 874 N N . THR A 1 107 ? 21.089 2.646 -11.691 1.00 93.00 107 THR A N 1
ATOM 875 C CA . THR A 1 107 ? 21.341 4.058 -12.004 1.00 93.00 107 THR A CA 1
ATOM 876 C C . THR A 1 107 ? 20.703 4.460 -13.333 1.00 93.00 107 THR A C 1
ATOM 878 O O . THR A 1 107 ? 20.031 5.486 -13.411 1.00 93.00 107 THR A O 1
ATOM 881 N N . THR A 1 108 ? 20.838 3.626 -14.369 1.00 92.19 108 THR A N 1
ATOM 882 C CA . THR A 1 108 ? 20.201 3.850 -15.676 1.00 92.19 108 THR A CA 1
ATOM 883 C C . THR A 1 108 ? 18.675 3.810 -15.568 1.00 92.19 108 THR A C 1
ATOM 885 O O . THR A 1 108 ? 18.001 4.696 -16.089 1.00 92.19 108 THR A O 1
ATOM 888 N N . TYR A 1 109 ? 18.121 2.815 -14.869 1.00 92.81 109 TYR A N 1
ATOM 889 C CA . TYR A 1 109 ? 16.679 2.711 -14.626 1.00 92.81 109 TYR A CA 1
ATOM 890 C C . TYR A 1 109 ? 16.138 3.943 -13.890 1.00 92.81 109 TYR A C 1
ATOM 892 O O . TYR A 1 109 ? 15.110 4.493 -14.288 1.00 92.81 109 TYR A O 1
ATOM 900 N N . GLN A 1 110 ? 16.834 4.396 -12.843 1.00 91.69 110 GLN A N 1
ATOM 901 C CA . GLN A 1 110 ? 16.424 5.557 -12.062 1.00 91.69 110 GLN A CA 1
ATOM 902 C C . GLN A 1 110 ? 16.459 6.833 -12.910 1.00 91.69 110 GLN A C 1
ATOM 904 O O . GLN A 1 110 ? 15.449 7.529 -12.974 1.00 91.69 110 GLN A O 1
ATOM 909 N N . GLY A 1 111 ? 17.549 7.079 -13.644 1.00 93.44 111 GLY A N 1
ATOM 910 C CA . GLY A 1 111 ? 17.650 8.244 -14.527 1.00 93.44 111 GLY A CA 1
ATOM 911 C C . GLY A 1 111 ? 16.543 8.274 -15.587 1.00 93.44 111 GLY A C 1
ATOM 912 O O . GLY A 1 111 ? 15.893 9.297 -15.781 1.00 93.44 111 GLY A O 1
ATOM 913 N N . ARG A 1 112 ? 16.230 7.130 -16.213 1.00 92.06 112 ARG A N 1
ATOM 914 C CA . ARG A 1 112 ? 15.115 7.019 -17.176 1.00 92.06 112 ARG A CA 1
ATOM 915 C C . ARG A 1 112 ? 13.754 7.292 -16.529 1.00 92.06 112 ARG A C 1
ATOM 917 O O . ARG A 1 112 ? 12.897 7.931 -17.138 1.00 92.06 112 ARG A O 1
ATOM 924 N N . ARG A 1 113 ? 13.564 6.847 -15.286 1.00 91.38 113 ARG A N 1
ATOM 925 C CA . ARG A 1 113 ? 12.352 7.107 -14.500 1.00 91.38 113 ARG A CA 1
ATOM 926 C C . ARG A 1 113 ? 12.175 8.577 -14.142 1.00 91.38 113 ARG A C 1
ATOM 928 O O . ARG A 1 113 ? 11.037 9.037 -14.120 1.00 91.38 113 ARG A O 1
ATOM 935 N N . GLU A 1 114 ? 13.262 9.284 -13.853 1.00 90.81 114 GLU A N 1
ATOM 936 C CA . GLU A 1 114 ? 13.255 10.725 -13.567 1.00 90.81 114 GLU A CA 1
ATOM 937 C C . GLU A 1 114 ? 12.975 11.551 -14.826 1.00 90.81 114 GLU A C 1
ATOM 939 O O . GLU A 1 114 ? 12.270 12.552 -14.759 1.00 90.81 114 GLU A O 1
ATOM 944 N N . LEU A 1 115 ? 13.415 11.066 -15.990 1.00 91.25 115 LEU A N 1
ATOM 945 C CA . LEU A 1 115 ? 13.077 11.628 -17.302 1.00 91.25 115 LEU A CA 1
ATOM 946 C C . LEU A 1 115 ? 11.633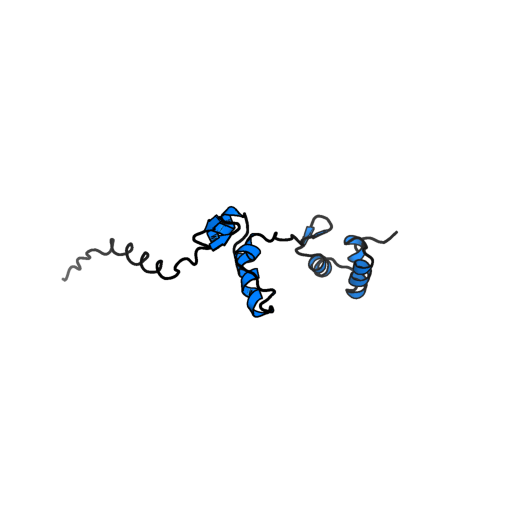 11.335 -17.750 1.00 91.25 115 LEU A C 1
ATOM 948 O O . LEU A 1 115 ? 11.237 11.740 -18.839 1.00 91.25 115 LEU A O 1
ATOM 952 N N . GLY A 1 116 ? 10.845 10.607 -16.951 1.00 89.56 116 GLY A N 1
ATOM 953 C CA . GLY A 1 116 ? 9.454 10.286 -17.276 1.00 89.56 116 GLY A CA 1
ATOM 954 C C . GLY A 1 116 ? 9.285 9.302 -18.438 1.00 89.56 116 GLY A C 1
ATOM 955 O O . GLY A 1 116 ? 8.207 9.237 -19.026 1.00 89.56 116 GLY A O 1
ATOM 956 N N . LYS A 1 117 ? 10.323 8.525 -18.779 1.00 88.56 117 LYS A N 1
ATOM 957 C CA . LYS A 1 117 ? 10.244 7.504 -19.834 1.00 88.56 117 LYS A CA 1
ATOM 958 C C . LYS A 1 117 ? 9.278 6.376 -19.445 1.00 88.56 117 LYS A C 1
ATOM 960 O O . LYS A 1 117 ? 9.002 6.131 -18.266 1.00 88.56 117 LYS A O 1
ATOM 965 N N . ARG A 1 118 ? 8.787 5.644 -20.451 1.00 90.81 118 ARG A N 1
ATOM 966 C CA . ARG A 1 118 ? 7.925 4.467 -20.250 1.00 90.81 118 ARG A CA 1
ATOM 967 C C . ARG A 1 118 ? 8.637 3.413 -19.404 1.00 90.81 118 ARG A C 1
ATOM 969 O O . ARG A 1 118 ? 9.857 3.262 -19.476 1.00 90.81 118 ARG A O 1
ATOM 976 N N . LEU A 1 119 ? 7.871 2.662 -18.610 1.00 88.62 119 LEU A N 1
ATOM 977 C CA . LEU A 1 119 ? 8.431 1.661 -17.699 1.00 88.62 119 LEU A CA 1
ATOM 978 C C . LEU A 1 119 ? 9.222 0.577 -18.452 1.00 88.62 119 LEU A C 1
ATOM 980 O O . LEU A 1 119 ? 10.268 0.163 -17.971 1.00 88.62 119 LEU A O 1
ATOM 984 N N . GLU A 1 120 ? 8.774 0.168 -19.638 1.00 90.00 120 GLU A N 1
ATOM 985 C CA . GLU A 1 120 ? 9.448 -0.829 -20.488 1.00 90.00 120 GLU A CA 1
ATOM 986 C C . GLU A 1 120 ? 10.844 -0.361 -20.933 1.00 90.00 120 GLU A C 1
ATOM 988 O O . GLU A 1 120 ? 11.833 -1.072 -20.733 1.00 90.00 120 GLU A O 1
ATOM 993 N N . VAL A 1 121 ? 10.949 0.888 -21.395 1.00 89.31 121 VAL A N 1
ATOM 994 C CA . VAL A 1 121 ? 12.223 1.545 -21.733 1.00 89.31 121 VAL A CA 1
ATOM 995 C C . VAL A 1 121 ? 13.099 1.715 -20.487 1.00 89.31 121 VAL A C 1
ATOM 997 O O . VAL A 1 121 ? 14.303 1.451 -20.512 1.00 89.31 121 VAL A O 1
ATOM 1000 N N . CYS A 1 122 ? 12.514 2.093 -19.344 1.00 90.19 122 CYS A N 1
ATOM 1001 C CA . CYS A 1 122 ? 13.250 2.193 -18.077 1.00 90.19 122 CYS A CA 1
ATOM 1002 C C . CYS A 1 122 ? 13.875 0.853 -17.674 1.00 90.19 122 CYS A C 1
ATOM 1004 O O . CYS A 1 122 ? 14.986 0.827 -17.152 1.00 90.19 122 CYS A O 1
ATOM 1006 N N . LEU A 1 123 ? 13.170 -0.252 -17.919 1.00 90.50 123 LEU A N 1
ATOM 1007 C CA . LEU A 1 123 ? 13.626 -1.609 -17.626 1.00 90.50 123 LEU A CA 1
ATOM 1008 C C . LEU A 1 123 ? 14.645 -2.136 -18.652 1.00 90.50 123 LEU A C 1
ATOM 1010 O O . LEU A 1 123 ? 15.281 -3.154 -18.383 1.00 90.50 123 LEU A O 1
ATOM 1014 N N . GLY A 1 124 ? 14.832 -1.447 -19.785 1.00 87.56 124 GLY A N 1
ATOM 1015 C CA . GLY A 1 124 ? 15.683 -1.892 -20.893 1.00 87.56 124 GLY A CA 1
ATOM 1016 C C . GLY A 1 124 ? 15.089 -3.061 -21.668 1.00 87.56 124 GLY A C 1
ATOM 1017 O O . GLY A 1 124 ? 15.827 -3.934 -22.119 1.00 87.56 124 GLY A O 1
ATOM 1018 N N . LEU A 1 125 ? 13.759 -3.133 -21.722 1.00 86.69 125 LEU A N 1
ATOM 1019 C CA . LEU A 1 125 ? 13.035 -4.154 -22.477 1.00 86.69 125 LEU A CA 1
ATOM 1020 C C . LEU A 1 125 ? 12.753 -3.709 -23.913 1.00 86.69 125 LEU A C 1
ATOM 1022 O O . LEU A 1 125 ? 12.620 -4.568 -24.776 1.00 86.69 125 LEU A O 1
ATOM 1026 N N . GLU A 1 126 ? 12.707 -2.398 -24.137 1.00 84.50 126 GLU A N 1
ATOM 1027 C CA . GLU A 1 126 ? 12.600 -1.751 -25.443 1.00 84.50 126 GLU A CA 1
ATOM 1028 C C . GLU A 1 126 ? 13.682 -0.672 -25.565 1.00 84.50 126 GLU A C 1
ATOM 1030 O O . GLU A 1 126 ? 14.092 -0.077 -24.556 1.00 84.50 126 GLU A O 1
ATOM 1035 N N . ASP A 1 127 ? 14.126 -0.437 -26.797 1.00 77.38 127 ASP A N 1
ATOM 1036 C CA . ASP A 1 127 ? 14.999 0.673 -27.166 1.00 77.38 127 ASP A CA 1
ATOM 1037 C C . ASP A 1 127 ? 14.177 1.967 -27.340 1.00 77.38 127 ASP A C 1
ATOM 1039 O O . ASP A 1 127 ? 12.995 1.935 -27.684 1.00 77.38 127 ASP A O 1
ATOM 1043 N N . ASP A 1 128 ? 14.787 3.107 -27.012 1.00 66.44 128 ASP A N 1
ATOM 1044 C CA . ASP A 1 128 ? 14.213 4.445 -27.206 1.00 66.44 128 ASP A CA 1
ATOM 1045 C C . ASP A 1 128 ? 14.580 4.869 -28.640 1.00 66.44 128 ASP A C 1
ATOM 1047 O O . ASP A 1 128 ? 15.732 5.238 -28.865 1.00 66.44 128 ASP A O 1
ATOM 1051 N N . ASP A 1 129 ? 13.657 4.686 -29.593 1.00 59.38 129 ASP A N 1
ATOM 1052 C CA . ASP A 1 129 ? 13.809 5.100 -31.006 1.00 59.38 129 ASP A CA 1
ATOM 1053 C C . ASP A 1 129 ? 13.791 6.633 -31.157 1.00 59.38 129 ASP A C 1
ATOM 1055 O O . ASP A 1 129 ? 12.927 7.284 -30.511 1.00 59.38 129 ASP A O 1
#

Organism: NCBI:txid2033802

Radius of gyration: 26.65 Å; chains: 1; bounding box: 44×74×70 Å

pLDDT: mean 77.55, std 17.95, range [36.66, 93.44]